Protein AF-A0A2V8Q4H0-F1 (afdb_monomer_lite)

Foldseek 3Di:
DDDDPCPDQPDDPDDPPDDGPPRDDDPPPPWDWDKDWPDPDDDDDLVVVDDDTDIDIGTDPPDDDKDWDWDDDDPDDDPPRHPIDIDIDD

pLDDT: mean 81.25, std 18.1, range [43.75, 98.25]

Sequence (90 aa):
MVDAVITELGAGTGGPDAAPGQVVFDNVLLVSNTVRFLLATNRVSERDGRVPIVVKRIGSSTGTALVHYETASESAS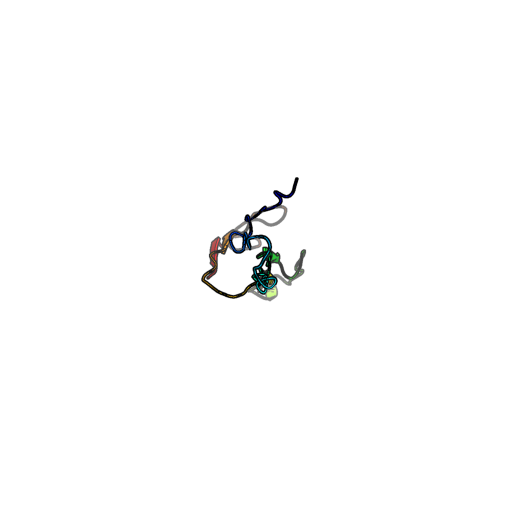DRADFITTLGTLQ

Radius of gyration: 24.65 Å; chains: 1; bounding box: 38×34×73 Å

Secondary structure (DSSP, 8-state):
---------------TTS------------PPPEEEES-S-----GGG------EEEES---S---EEEE---SSS-BTTTB---EEEE-

Structure (mmCIF, N/CA/C/O backbone):
data_AF-A0A2V8Q4H0-F1
#
_entry.id   AF-A0A2V8Q4H0-F1
#
loop_
_atom_site.group_PDB
_atom_site.id
_atom_site.type_symbol
_atom_site.label_atom_id
_atom_site.label_alt_id
_atom_site.label_comp_id
_atom_site.label_asym_id
_atom_site.label_entity_id
_atom_site.label_seq_id
_atom_site.pdbx_PDB_ins_code
_atom_site.Cartn_x
_atom_site.Cartn_y
_atom_site.Cartn_z
_atom_site.occupancy
_atom_site.B_iso_or_equiv
_atom_site.auth_seq_id
_atom_site.auth_comp_id
_atom_site.auth_asym_id
_atom_site.auth_atom_id
_atom_site.pdbx_PDB_model_num
ATOM 1 N N . MET A 1 1 ? 5.315 17.071 21.127 1.00 43.75 1 MET A N 1
ATOM 2 C CA . MET A 1 1 ? 4.349 17.780 21.986 1.00 43.75 1 MET A CA 1
ATOM 3 C C . MET A 1 1 ? 3.030 17.070 21.767 1.00 43.75 1 MET A C 1
ATOM 5 O O . MET A 1 1 ? 2.536 17.118 20.653 1.00 43.75 1 MET A O 1
ATOM 9 N N . VAL A 1 2 ? 2.579 16.253 22.716 1.00 44.84 2 VAL A N 1
ATOM 10 C CA . VAL A 1 2 ? 1.267 15.602 22.610 1.00 44.84 2 VAL A CA 1
ATOM 11 C C . VAL A 1 2 ? 0.356 16.430 23.492 1.00 44.84 2 VAL A C 1
ATOM 13 O O . VAL A 1 2 ? 0.606 16.506 24.694 1.00 44.84 2 VAL A O 1
ATOM 16 N N . ASP A 1 3 ? -0.601 17.116 22.870 1.00 61.16 3 ASP A N 1
ATOM 17 C CA . ASP A 1 3 ? -1.637 17.865 23.571 1.00 61.16 3 ASP A CA 1
ATOM 18 C C . ASP A 1 3 ? -2.331 16.919 24.544 1.00 61.16 3 ASP A C 1
ATOM 20 O O . ASP A 1 3 ? -3.001 15.961 24.151 1.00 61.16 3 ASP A O 1
ATOM 24 N N . ALA A 1 4 ? -2.123 17.165 25.834 1.00 45.53 4 ALA A N 1
ATOM 25 C CA . ALA A 1 4 ? -2.956 16.586 26.860 1.00 45.53 4 ALA A CA 1
ATOM 26 C C . ALA A 1 4 ? -4.353 17.174 26.652 1.00 45.53 4 ALA A C 1
ATOM 28 O O . ALA A 1 4 ? -4.598 18.337 26.966 1.00 45.53 4 ALA A O 1
ATOM 29 N N . VAL A 1 5 ? -5.263 16.381 26.089 1.00 57.09 5 VAL A N 1
ATOM 30 C CA . VAL A 1 5 ? -6.694 16.666 26.163 1.00 57.09 5 VAL A CA 1
ATOM 31 C C . VAL A 1 5 ? -7.067 16.564 27.640 1.00 57.09 5 VAL A C 1
ATOM 33 O O . VAL A 1 5 ? -7.320 15.486 28.170 1.00 57.09 5 VAL A O 1
ATOM 36 N N . ILE A 1 6 ? -7.019 17.700 28.331 1.00 51.38 6 ILE A N 1
ATOM 37 C CA . ILE A 1 6 ? -7.610 17.876 29.653 1.00 51.38 6 ILE A CA 1
ATOM 38 C C . ILE A 1 6 ? -9.099 18.119 29.405 1.00 51.38 6 ILE A C 1
ATOM 40 O O . ILE A 1 6 ? -9.557 19.252 29.296 1.00 51.38 6 ILE A O 1
ATOM 44 N N . THR A 1 7 ? -9.858 17.041 29.209 1.00 53.00 7 THR A N 1
ATOM 45 C CA . THR A 1 7 ? -11.319 17.108 29.298 1.00 53.00 7 THR A CA 1
ATOM 46 C C . THR A 1 7 ? -11.654 17.294 30.773 1.00 53.00 7 THR A C 1
ATOM 48 O O . THR A 1 7 ? -11.462 16.383 31.576 1.00 53.00 7 THR A O 1
ATOM 51 N N . GLU A 1 8 ? -12.086 18.496 31.152 1.00 54.59 8 GLU A N 1
ATOM 52 C CA . GLU A 1 8 ? -12.506 18.781 32.522 1.00 54.59 8 GLU A CA 1
ATOM 53 C C . GLU A 1 8 ? -13.694 17.879 32.907 1.00 54.59 8 GLU A C 1
ATOM 55 O O . GLU A 1 8 ? -14.755 17.898 32.281 1.00 54.59 8 GLU A O 1
ATOM 60 N N . LEU A 1 9 ? -13.489 17.059 33.943 1.00 55.47 9 LEU A N 1
ATOM 61 C CA . LEU A 1 9 ? -14.489 16.208 34.591 1.00 55.47 9 LEU A CA 1
ATOM 62 C C . LEU A 1 9 ? -15.508 17.081 35.336 1.00 55.47 9 LEU A C 1
ATOM 64 O O . LEU A 1 9 ? -15.399 17.315 36.539 1.00 55.47 9 LEU A O 1
ATOM 68 N N . GLY A 1 10 ? -16.513 17.582 34.628 1.00 62.19 10 GLY A N 1
ATOM 69 C CA . GLY A 1 10 ? -17.638 18.266 35.250 1.00 62.19 10 GLY A CA 1
ATOM 70 C C . GLY A 1 10 ? -18.675 17.287 35.798 1.00 62.19 10 GLY A C 1
ATOM 71 O O . GLY A 1 10 ? -19.656 17.031 35.112 1.00 62.19 10 GLY A O 1
ATOM 72 N N . ALA A 1 11 ? -18.501 16.780 37.024 1.00 48.47 11 ALA A N 1
ATOM 73 C CA . ALA A 1 11 ? -19.625 16.495 37.930 1.00 48.47 11 ALA A CA 1
ATOM 74 C C . ALA A 1 11 ? -19.152 16.169 39.356 1.00 48.47 11 ALA A C 1
ATOM 76 O O . ALA A 1 11 ? -18.610 15.097 39.612 1.00 48.47 11 ALA A O 1
ATOM 77 N N . GLY A 1 12 ? -19.455 17.071 40.296 1.00 51.09 12 GLY A N 1
ATOM 78 C CA . GLY A 1 12 ? -19.505 16.747 41.720 1.00 51.09 12 GLY A CA 1
ATOM 79 C C . GLY A 1 12 ? -18.849 17.759 42.653 1.00 51.09 12 GLY A C 1
ATOM 80 O O . GLY A 1 12 ? -18.024 17.365 43.469 1.00 51.09 12 GLY A O 1
ATOM 81 N N . THR A 1 13 ? -19.234 19.042 42.623 1.00 52.78 13 THR A N 1
ATOM 82 C CA . THR A 1 13 ? -19.048 19.895 43.812 1.00 52.78 13 THR A CA 1
ATOM 83 C C . THR A 1 13 ? -20.062 19.459 44.867 1.00 52.78 13 THR A C 1
ATOM 85 O O . THR A 1 13 ? -21.111 20.079 45.050 1.00 52.78 13 THR A O 1
ATOM 88 N N . GLY A 1 14 ? -19.788 18.330 45.513 1.00 49.53 14 GLY A N 1
ATOM 89 C CA . GLY A 1 14 ? -20.469 17.977 46.742 1.00 49.53 14 GLY A CA 1
ATOM 90 C C . GLY A 1 14 ? -20.191 19.068 47.770 1.00 49.53 14 GLY A C 1
ATOM 91 O O . GLY A 1 14 ? -19.031 19.364 48.050 1.00 49.53 14 GLY A O 1
ATOM 92 N N . GLY A 1 15 ? -21.238 19.700 48.305 1.00 52.94 15 GLY A N 1
ATOM 93 C CA . GLY A 1 15 ? -21.106 20.465 49.546 1.00 52.94 15 GLY A CA 1
ATOM 94 C C . GLY A 1 15 ? -20.580 19.566 50.679 1.00 52.94 15 GLY A C 1
ATOM 95 O O . GLY A 1 15 ? -20.496 18.351 50.494 1.00 52.94 15 GLY A O 1
ATOM 96 N N . PRO A 1 16 ? -20.253 20.123 51.859 1.00 55.53 16 PRO A N 1
ATOM 97 C CA . PRO A 1 16 ? -19.578 19.385 52.935 1.00 55.53 16 PRO A CA 1
ATOM 98 C C . PRO A 1 16 ? -20.321 18.125 53.433 1.00 55.53 16 PRO A C 1
ATOM 100 O O . PRO A 1 16 ? -19.691 17.286 54.068 1.00 55.53 16 PRO A O 1
ATOM 103 N N . ASP A 1 17 ? -21.602 17.956 53.078 1.00 56.44 17 ASP A N 1
ATOM 104 C CA . ASP A 1 17 ? -22.449 16.821 53.474 1.00 56.44 17 ASP A CA 1
ATOM 105 C C . ASP A 1 17 ? -22.808 15.861 52.315 1.00 56.44 17 ASP A C 1
ATOM 107 O O . ASP A 1 17 ? -23.602 14.935 52.491 1.00 56.44 17 ASP A O 1
ATOM 111 N N . ALA A 1 18 ? -22.268 16.058 51.107 1.00 58.28 18 ALA A N 1
ATOM 112 C CA . ALA A 1 18 ? -22.547 15.164 49.984 1.00 58.28 18 ALA A CA 1
ATOM 113 C C . ALA A 1 18 ? -21.656 13.916 50.054 1.00 58.28 18 ALA A C 1
ATOM 115 O O . ALA A 1 18 ? -20.428 14.014 50.040 1.00 58.28 18 ALA A O 1
ATOM 116 N N . ALA A 1 19 ? -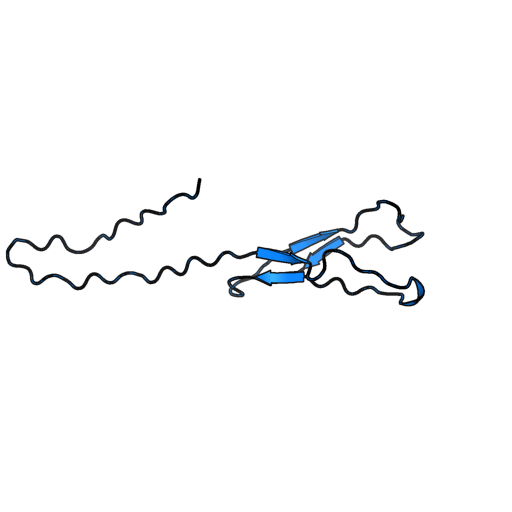22.277 12.731 50.078 1.00 58.50 19 ALA A N 1
ATOM 117 C CA . ALA A 1 19 ? -21.579 11.470 49.836 1.00 58.50 19 ALA A CA 1
ATOM 118 C C . ALA A 1 19 ? -20.716 11.616 48.569 1.00 58.50 19 ALA A C 1
ATOM 120 O O . ALA A 1 19 ? -21.222 12.174 47.589 1.00 58.50 19 ALA A O 1
ATOM 121 N N . PRO A 1 20 ? -19.443 11.169 48.560 1.00 60.50 20 PRO A N 1
ATOM 122 C CA . PRO A 1 20 ? -18.595 11.318 47.386 1.00 60.50 20 PRO A CA 1
ATOM 123 C C . PRO A 1 20 ? -19.300 10.664 46.197 1.00 60.50 20 PRO A C 1
ATOM 125 O O . PRO A 1 20 ? -19.466 9.444 46.151 1.00 60.50 20 PRO A O 1
ATOM 128 N N . GLY A 1 21 ? -19.787 11.499 45.276 1.00 56.66 21 GLY A N 1
ATOM 129 C CA . GLY A 1 21 ? -20.415 11.044 44.047 1.00 56.66 21 GLY A CA 1
ATOM 130 C C . GLY A 1 21 ? -19.413 10.178 43.301 1.00 56.66 21 GLY A C 1
ATOM 131 O O . GLY A 1 21 ? -18.233 10.518 43.217 1.00 56.66 21 GLY A O 1
ATOM 132 N N . GLN A 1 22 ? -19.865 9.030 42.803 1.00 58.88 22 GLN A N 1
ATOM 133 C CA . GLN A 1 22 ? -19.027 8.154 42.001 1.00 58.88 22 GLN A CA 1
ATOM 134 C C . GLN A 1 22 ? -18.529 8.937 40.780 1.00 58.88 22 GLN A C 1
ATOM 136 O O . GLN A 1 22 ? -19.304 9.257 39.881 1.00 58.88 22 GLN A O 1
ATOM 141 N N . VAL A 1 23 ? -17.233 9.247 40.750 1.00 61.59 23 VAL A N 1
ATOM 142 C CA . VAL A 1 23 ? -16.576 9.792 39.562 1.00 61.59 23 VAL A CA 1
ATOM 143 C C . VAL A 1 23 ? -16.524 8.665 38.538 1.00 61.59 23 VAL A C 1
ATOM 145 O O . VAL A 1 23 ? -15.764 7.708 38.685 1.00 61.59 23 VAL A O 1
ATOM 148 N N . VAL A 1 24 ? -17.384 8.741 37.526 1.00 65.31 24 VAL A N 1
ATOM 149 C CA . VAL A 1 24 ? -17.312 7.851 36.369 1.00 65.31 24 VAL A CA 1
ATOM 150 C C . VAL A 1 24 ? -16.231 8.409 35.457 1.00 65.31 24 VAL A C 1
ATOM 152 O O . VAL A 1 24 ? -16.408 9.457 34.841 1.00 65.31 24 VAL A O 1
ATOM 155 N N . PHE A 1 25 ? -15.092 7.727 35.390 1.00 63.06 25 PHE A N 1
ATOM 156 C CA . PHE A 1 25 ? -14.140 7.967 34.317 1.00 63.06 25 PHE A CA 1
ATOM 157 C C . PHE A 1 25 ? -14.766 7.445 33.027 1.00 63.06 25 PHE A C 1
ATOM 159 O O . PHE A 1 25 ? -15.094 6.262 32.938 1.00 63.06 25 PHE A O 1
ATOM 166 N N . ASP A 1 26 ? -14.948 8.320 32.041 1.00 65.69 26 ASP A N 1
ATOM 167 C CA . ASP A 1 26 ? -15.170 7.848 30.683 1.00 65.69 26 ASP A CA 1
ATOM 168 C C . ASP A 1 26 ? -13.896 7.116 30.244 1.00 65.69 26 ASP A C 1
ATOM 170 O O . ASP A 1 26 ? -12.787 7.657 30.315 1.00 65.69 26 AS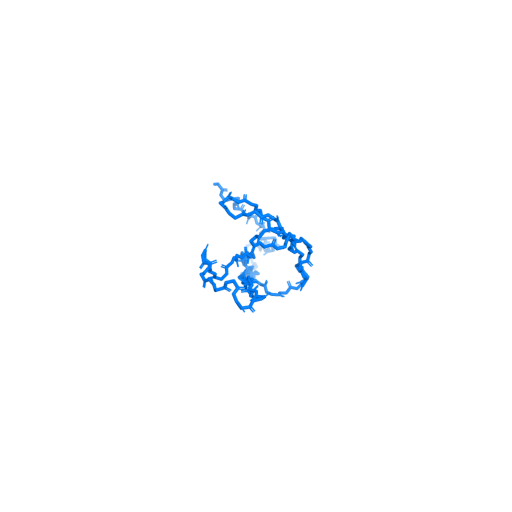P A O 1
ATOM 174 N N . ASN A 1 27 ? -14.030 5.853 29.850 1.00 60.66 27 ASN A N 1
ATOM 175 C CA . ASN A 1 27 ? -12.928 5.050 29.340 1.00 60.66 27 ASN A CA 1
ATOM 176 C C . ASN A 1 27 ? -12.604 5.516 27.912 1.00 60.66 27 ASN A C 1
ATOM 178 O O . ASN A 1 27 ? -12.877 4.814 26.937 1.00 60.66 27 ASN A O 1
ATOM 182 N N . VAL A 1 28 ? -12.004 6.702 27.780 1.00 66.06 28 VAL A N 1
ATOM 183 C CA . VAL A 1 28 ? -11.561 7.240 26.491 1.00 66.06 28 VAL A CA 1
ATOM 184 C C . VAL A 1 28 ? -10.393 6.397 25.974 1.00 66.06 28 VAL A C 1
ATOM 186 O O . VAL A 1 28 ? -9.225 6.602 26.308 1.00 66.06 28 VAL A O 1
ATOM 189 N N . LEU A 1 29 ? -10.717 5.409 25.141 1.00 65.88 29 LEU A N 1
ATOM 190 C CA . LEU A 1 29 ? -9.753 4.626 24.376 1.00 65.88 29 LEU A CA 1
ATOM 191 C C . LEU A 1 29 ? -9.172 5.498 23.257 1.00 65.88 29 LEU A C 1
ATOM 193 O O . LEU A 1 29 ? -9.741 5.623 22.174 1.00 65.88 29 LEU A O 1
ATOM 197 N N . LEU A 1 30 ? -8.004 6.085 23.515 1.00 66.62 30 LEU A N 1
ATOM 198 C CA . LEU A 1 30 ? -7.194 6.751 22.496 1.00 66.62 30 LEU A CA 1
ATOM 199 C C . LEU A 1 30 ? -6.609 5.698 21.545 1.00 66.62 30 LEU A C 1
ATOM 201 O O . LEU A 1 30 ? -5.560 5.108 21.801 1.00 66.62 30 LEU A O 1
ATOM 205 N N . VAL A 1 31 ? -7.304 5.445 20.437 1.00 72.31 31 VAL A N 1
ATOM 206 C CA . VAL A 1 31 ? -6.836 4.566 19.359 1.00 72.31 31 VAL A CA 1
ATOM 207 C C . VAL A 1 31 ? -6.151 5.396 18.275 1.00 72.31 31 VAL A C 1
ATOM 209 O O . VAL A 1 31 ? -6.776 6.225 17.617 1.00 72.31 31 VAL A O 1
ATOM 212 N N . SER A 1 32 ? -4.857 5.168 18.049 1.00 80.12 32 SER A N 1
ATOM 213 C CA . SER A 1 32 ? -4.172 5.723 16.882 1.00 80.12 32 SER A CA 1
ATOM 214 C C . SER A 1 32 ? -4.549 4.908 15.647 1.00 80.12 32 SER A C 1
ATOM 216 O O . SER A 1 32 ? -4.303 3.706 15.585 1.00 80.12 32 SER A O 1
ATOM 218 N N . ASN A 1 33 ? -5.172 5.551 14.660 1.00 86.38 33 ASN A N 1
ATOM 219 C CA . ASN A 1 33 ? -5.484 4.909 13.388 1.00 86.38 33 ASN A CA 1
ATOM 220 C C . ASN A 1 33 ? -4.380 5.227 12.378 1.00 86.38 33 ASN A C 1
ATOM 222 O O . ASN A 1 33 ? -4.131 6.390 12.068 1.00 86.38 33 ASN A O 1
ATOM 226 N N . THR A 1 34 ? -3.705 4.200 11.880 1.00 91.81 34 THR A N 1
ATOM 227 C CA . THR A 1 34 ? -2.647 4.339 10.870 1.00 91.81 34 THR A CA 1
ATOM 228 C C . THR A 1 34 ? -2.825 3.318 9.763 1.00 91.81 34 THR A C 1
ATOM 230 O O . THR A 1 34 ? -3.268 2.195 9.998 1.00 91.81 34 THR A O 1
ATOM 233 N N . VAL A 1 35 ? -2.434 3.697 8.549 1.00 93.81 35 VAL A N 1
ATOM 234 C CA . VAL A 1 35 ? -2.335 2.795 7.401 1.00 93.81 35 VAL A CA 1
ATOM 235 C C . VAL A 1 35 ? -0.875 2.736 6.979 1.00 93.81 35 VAL A C 1
ATOM 237 O O . VAL A 1 35 ? -0.223 3.769 6.849 1.00 93.81 35 VAL A O 1
ATOM 240 N N . ARG A 1 36 ? -0.347 1.527 6.788 1.00 95.25 36 ARG A N 1
ATOM 241 C CA . ARG A 1 36 ? 1.027 1.310 6.315 1.00 95.25 36 ARG A CA 1
ATOM 242 C C . ARG A 1 36 ? 1.101 0.125 5.368 1.00 95.25 36 ARG A C 1
ATOM 244 O O . ARG A 1 36 ? 0.272 -0.779 5.462 1.00 95.25 36 ARG A O 1
ATOM 251 N N . PHE A 1 37 ? 2.121 0.075 4.519 1.00 97.31 37 PHE A N 1
ATOM 252 C CA . PHE A 1 37 ? 2.426 -1.139 3.765 1.00 97.31 37 PHE A CA 1
ATOM 253 C C . PHE A 1 37 ? 2.735 -2.311 4.701 1.00 97.31 37 PHE A C 1
ATOM 255 O O . PHE A 1 37 ? 3.322 -2.136 5.773 1.00 97.31 37 PHE A O 1
ATOM 262 N N . LEU A 1 38 ? 2.331 -3.514 4.294 1.00 96.69 38 LEU A N 1
ATOM 263 C CA . LEU A 1 38 ? 2.663 -4.744 5.008 1.00 96.69 38 LEU A CA 1
ATOM 264 C C . LEU A 1 38 ? 4.163 -5.047 4.911 1.00 96.69 38 LEU A C 1
ATOM 266 O O . LEU A 1 38 ? 4.763 -5.484 5.889 1.00 96.69 38 LEU A O 1
ATOM 270 N N . LEU A 1 39 ? 4.752 -4.786 3.741 1.00 96.44 39 LEU A N 1
ATOM 271 C CA . LEU A 1 39 ? 6.169 -4.966 3.446 1.00 96.44 39 LEU A CA 1
ATOM 272 C C . LEU A 1 39 ? 6.757 -3.646 2.944 1.00 96.44 39 LEU A C 1
ATOM 274 O O . LEU A 1 39 ? 6.147 -2.974 2.119 1.00 96.44 39 LEU A O 1
ATOM 278 N N . ALA A 1 40 ? 7.958 -3.302 3.411 1.00 95.31 40 ALA A N 1
ATOM 279 C CA . ALA A 1 40 ? 8.689 -2.128 2.927 1.00 95.31 40 ALA A CA 1
ATOM 280 C C . ALA A 1 40 ? 9.275 -2.335 1.519 1.00 95.31 40 ALA A C 1
ATOM 282 O O . ALA A 1 40 ? 9.523 -1.376 0.798 1.00 95.31 40 ALA A O 1
ATOM 283 N N . THR A 1 41 ? 9.510 -3.588 1.122 1.00 95.19 41 THR A N 1
ATOM 284 C CA . THR A 1 41 ? 10.050 -3.941 -0.194 1.00 95.19 41 THR A CA 1
ATOM 285 C C . THR A 1 41 ? 9.416 -5.237 -0.667 1.00 95.19 41 THR A C 1
ATOM 287 O O . THR A 1 41 ? 9.387 -6.220 0.074 1.00 95.19 41 THR A O 1
ATOM 290 N N . ASN A 1 42 ? 8.951 -5.248 -1.913 1.00 93.38 42 ASN A N 1
ATOM 291 C CA . ASN A 1 42 ? 8.448 -6.439 -2.584 1.00 93.38 42 ASN A CA 1
ATOM 292 C C . ASN A 1 42 ? 9.435 -6.816 -3.690 1.00 93.38 42 ASN A C 1
ATOM 294 O O . ASN A 1 42 ? 9.804 -5.970 -4.499 1.00 93.38 42 ASN A O 1
ATOM 298 N N . ARG A 1 43 ? 9.883 -8.074 -3.706 1.00 93.94 43 ARG A N 1
ATOM 299 C CA . ARG A 1 43 ? 10.678 -8.633 -4.806 1.00 93.94 43 ARG A CA 1
ATOM 300 C C . ARG A 1 43 ? 9.802 -9.612 -5.561 1.00 93.94 43 ARG A C 1
ATOM 302 O O . ARG A 1 43 ? 9.300 -10.558 -4.962 1.00 93.94 43 ARG A O 1
ATOM 309 N N . VAL A 1 44 ? 9.622 -9.357 -6.844 1.00 93.88 44 VAL A N 1
ATOM 310 C CA . VAL A 1 44 ? 8.697 -10.087 -7.712 1.00 93.88 44 VAL A CA 1
ATOM 311 C C . VAL A 1 44 ? 9.370 -10.409 -9.031 1.00 93.88 44 VAL A C 1
ATOM 313 O O . VAL A 1 44 ? 10.333 -9.739 -9.414 1.00 93.88 44 VAL A O 1
ATOM 316 N N . SER A 1 45 ? 8.877 -11.434 -9.718 1.00 94.19 45 SER A N 1
ATOM 317 C CA . SER A 1 45 ? 9.270 -11.677 -11.098 1.00 94.19 45 SER A CA 1
ATOM 318 C C . SER A 1 45 ? 8.381 -10.853 -12.022 1.00 94.19 45 SER A C 1
ATOM 320 O O . SER A 1 45 ? 7.165 -10.835 -11.866 1.00 94.19 45 SER A O 1
ATOM 322 N N . GLU A 1 46 ? 8.955 -10.251 -13.061 1.00 91.38 46 GLU A N 1
ATOM 323 C CA . GLU A 1 46 ? 8.167 -9.623 -14.135 1.00 91.38 46 GLU A CA 1
ATOM 324 C C . GLU A 1 46 ? 7.206 -10.620 -14.805 1.00 91.38 46 GLU A C 1
ATOM 326 O O . GLU A 1 46 ? 6.160 -10.246 -15.334 1.00 91.38 46 GLU A O 1
ATOM 331 N N . ARG A 1 47 ? 7.524 -11.920 -14.729 1.00 94.12 47 ARG A N 1
ATOM 332 C CA . ARG A 1 47 ? 6.693 -13.008 -15.259 1.00 94.12 47 ARG A CA 1
ATOM 333 C C . ARG A 1 47 ? 5.406 -13.234 -14.470 1.00 94.12 47 ARG A C 1
ATOM 335 O O . ARG A 1 47 ? 4.506 -13.883 -14.995 1.00 94.12 47 ARG A O 1
ATOM 342 N N . ASP A 1 48 ? 5.306 -12.704 -13.252 1.00 92.75 48 ASP A N 1
ATOM 343 C CA . ASP A 1 48 ? 4.123 -12.869 -12.402 1.00 92.75 48 ASP A CA 1
ATOM 344 C C . ASP A 1 48 ? 2.923 -12.080 -12.959 1.00 92.75 48 ASP A C 1
ATOM 346 O O . ASP A 1 48 ? 1.770 -12.382 -12.648 1.00 92.75 48 ASP A O 1
ATOM 350 N N . GLY A 1 49 ? 3.177 -11.064 -13.797 1.00 91.06 49 GLY A N 1
ATOM 351 C CA . GLY A 1 49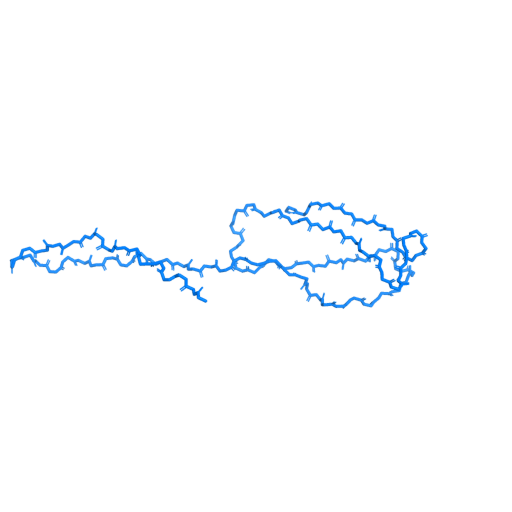 ? 2.174 -10.258 -14.501 1.00 91.06 49 GLY A CA 1
ATOM 352 C C . GLY A 1 49 ? 1.330 -9.336 -13.611 1.00 91.06 49 GLY A C 1
ATOM 353 O O . GLY A 1 49 ? 0.785 -8.345 -14.099 1.00 91.06 49 GLY A O 1
ATOM 354 N N . ARG A 1 50 ? 1.211 -9.630 -12.309 1.00 92.19 50 ARG A N 1
ATOM 355 C CA . ARG A 1 50 ? 0.542 -8.807 -11.291 1.00 92.19 50 ARG A CA 1
ATOM 356 C C . ARG A 1 50 ? 1.242 -8.934 -9.945 1.00 92.19 50 ARG A C 1
ATOM 358 O O . ARG A 1 50 ? 1.683 -10.011 -9.562 1.00 92.19 50 ARG A O 1
ATOM 365 N N . VAL A 1 51 ? 1.248 -7.835 -9.193 1.00 93.69 51 VAL A N 1
ATOM 366 C CA . VAL A 1 51 ? 1.884 -7.750 -7.875 1.00 93.69 51 VAL A CA 1
ATOM 367 C C . VAL A 1 51 ? 0.861 -7.284 -6.838 1.00 93.69 51 VAL A C 1
ATOM 369 O O . VAL A 1 51 ? 0.386 -6.151 -6.931 1.00 93.69 51 VAL A O 1
ATOM 372 N N . PRO A 1 52 ? 0.499 -8.112 -5.843 1.00 93.69 52 PRO A N 1
ATOM 373 C CA . PRO A 1 52 ? -0.358 -7.667 -4.753 1.00 93.69 52 PRO A CA 1
ATOM 374 C C . PRO A 1 52 ? 0.439 -6.813 -3.757 1.00 93.69 52 PRO A C 1
ATOM 376 O O . PRO A 1 52 ? 1.312 -7.314 -3.051 1.00 93.69 52 PRO A O 1
ATOM 379 N N . ILE A 1 53 ? 0.107 -5.523 -3.660 1.00 96.19 53 ILE A N 1
ATOM 380 C CA . ILE A 1 53 ? 0.644 -4.624 -2.631 1.00 96.19 53 ILE A CA 1
ATOM 381 C C . ILE A 1 53 ? -0.362 -4.531 -1.488 1.00 96.19 53 ILE A C 1
ATOM 383 O O . ILE A 1 53 ? -1.443 -3.966 -1.632 1.00 96.19 53 ILE A O 1
ATOM 387 N N . VAL A 1 54 ? -0.009 -5.108 -0.340 1.00 96.44 54 VAL A N 1
ATOM 388 C CA . VAL A 1 54 ? -0.901 -5.168 0.823 1.00 96.44 54 VAL A CA 1
ATOM 389 C C . VAL A 1 54 ? -0.624 -4.000 1.763 1.00 96.44 54 VAL A C 1
ATOM 391 O O . VAL A 1 54 ? 0.524 -3.755 2.141 1.00 96.44 54 VAL A O 1
ATOM 394 N N . VAL A 1 55 ? -1.683 -3.318 2.198 1.00 96.12 55 VAL A N 1
ATOM 395 C CA . VAL A 1 55 ? -1.643 -2.331 3.284 1.00 96.12 55 VAL A CA 1
ATOM 396 C C . VAL A 1 55 ? -2.379 -2.858 4.510 1.00 96.12 55 VAL A C 1
ATOM 398 O O . VAL A 1 55 ? -3.327 -3.635 4.403 1.00 96.12 55 VAL A O 1
ATOM 401 N N . LYS A 1 56 ? -1.939 -2.439 5.694 1.00 94.50 56 LYS A N 1
ATOM 402 C CA . LYS A 1 56 ? -2.557 -2.785 6.971 1.00 94.50 56 LYS A CA 1
ATOM 403 C C . LYS A 1 56 ? -3.042 -1.521 7.667 1.00 94.50 56 LYS A C 1
ATOM 405 O O . LYS A 1 56 ? -2.247 -0.619 7.932 1.00 94.50 56 LYS A O 1
ATOM 410 N N . ARG A 1 57 ? -4.331 -1.507 8.007 1.00 93.88 57 ARG A N 1
ATOM 411 C CA . ARG A 1 57 ? -4.926 -0.560 8.953 1.00 93.88 57 ARG A CA 1
ATOM 412 C C . ARG A 1 57 ? -4.661 -1.048 10.381 1.00 93.88 57 ARG A C 1
ATOM 414 O O . ARG A 1 57 ? -4.881 -2.222 10.683 1.00 93.88 57 ARG A O 1
ATOM 421 N N . ILE A 1 58 ? -4.134 -0.176 11.231 1.00 91.88 58 ILE A N 1
ATOM 422 C CA . ILE A 1 58 ? -3.779 -0.437 12.632 1.00 91.88 58 ILE A CA 1
ATOM 423 C C . ILE A 1 58 ? -4.546 0.552 13.500 1.00 91.88 58 ILE A C 1
ATOM 425 O O . ILE A 1 58 ? -4.646 1.718 13.138 1.00 91.88 58 ILE A O 1
ATOM 429 N N . GLY A 1 59 ? -5.065 0.086 14.636 1.00 88.56 59 GLY A N 1
ATOM 430 C CA . GLY A 1 59 ? -5.966 0.853 15.491 1.00 88.56 59 GLY A CA 1
ATOM 431 C C . GLY A 1 59 ? -7.414 0.469 15.227 1.00 88.56 59 GLY A C 1
ATOM 432 O O . GLY A 1 59 ? -7.710 -0.698 14.970 1.00 88.56 59 GLY A O 1
ATOM 433 N N . SER A 1 60 ? -8.321 1.442 15.290 1.00 85.12 60 SER A N 1
ATOM 434 C CA . SER A 1 60 ? -9.734 1.168 15.040 1.00 85.12 60 SER A CA 1
ATOM 435 C C . SER A 1 60 ? -10.022 0.887 13.564 1.00 85.12 60 SER A C 1
ATOM 437 O O . SER A 1 60 ? -9.645 1.661 12.679 1.00 85.12 60 SER A O 1
ATOM 439 N N . SER A 1 61 ? -10.769 -0.188 13.312 1.00 85.81 61 SER A N 1
ATOM 440 C CA . SER A 1 61 ? -11.387 -0.498 12.021 1.00 85.81 61 SER A CA 1
ATOM 441 C C . SER A 1 61 ? -12.790 0.098 11.870 1.00 85.81 61 SER A C 1
ATOM 443 O O . SER A 1 61 ? -13.421 -0.090 10.832 1.00 85.81 61 SER A O 1
ATOM 445 N N . THR A 1 62 ? -13.293 0.818 12.876 1.00 85.94 62 THR A N 1
ATOM 446 C CA . THR A 1 62 ? -14.609 1.457 12.805 1.00 85.94 62 THR A CA 1
ATOM 447 C C . THR A 1 62 ? -14.583 2.638 11.837 1.00 85.94 62 THR A C 1
ATOM 449 O O . THR A 1 62 ? -13.645 3.440 11.844 1.00 85.94 62 THR A O 1
ATOM 452 N N . GLY A 1 63 ? -15.639 2.775 11.037 1.00 85.12 63 GLY A N 1
ATOM 453 C CA . GLY A 1 63 ? -15.802 3.877 10.091 1.00 85.12 63 GLY A CA 1
ATOM 454 C C . GLY A 1 63 ? -14.978 3.737 8.808 1.00 85.12 63 GLY A C 1
ATOM 455 O O . GLY A 1 63 ? -14.017 2.963 8.722 1.00 85.12 63 GLY A O 1
ATOM 456 N N . THR A 1 64 ? -15.380 4.513 7.805 1.00 89.88 64 THR A N 1
ATOM 457 C CA . THR A 1 64 ? -14.765 4.541 6.475 1.00 89.88 64 THR A CA 1
ATOM 458 C C . THR A 1 64 ? -13.352 5.114 6.534 1.00 89.88 64 THR A C 1
ATOM 460 O O . THR A 1 64 ? -13.112 6.126 7.193 1.00 89.88 64 THR A O 1
ATOM 463 N N . ALA A 1 65 ? -12.423 4.485 5.816 1.00 90.94 65 ALA A N 1
ATOM 464 C CA . ALA A 1 65 ? -11.105 5.036 5.529 1.00 90.94 65 ALA A CA 1
ATOM 465 C C . ALA A 1 65 ? -10.970 5.217 4.014 1.00 90.94 65 ALA A C 1
ATOM 467 O O . ALA A 1 65 ? -11.489 4.419 3.245 1.00 90.94 65 ALA A O 1
ATOM 468 N N . LEU A 1 66 ? -10.290 6.280 3.595 1.00 93.88 66 LEU A N 1
ATOM 469 C CA . LEU A 1 66 ? -9.974 6.551 2.197 1.00 93.88 66 LEU A CA 1
ATOM 470 C C . LEU A 1 66 ? -8.461 6.681 2.103 1.00 93.88 66 LEU A C 1
ATOM 472 O O . LEU A 1 66 ? -7.875 7.518 2.791 1.00 93.88 66 LEU A O 1
ATOM 476 N N . VAL A 1 67 ? -7.829 5.837 1.293 1.00 95.25 67 VAL A N 1
ATOM 477 C CA . VAL A 1 67 ? -6.371 5.827 1.135 1.00 95.25 67 VAL A CA 1
ATOM 478 C C . VAL A 1 67 ? -6.037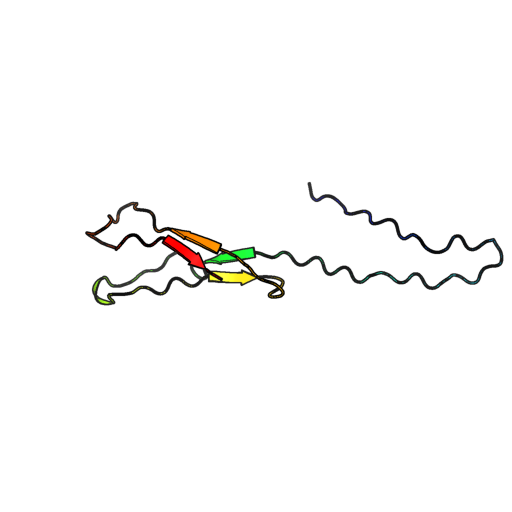 6.052 -0.326 1.00 95.25 67 VAL A C 1
ATOM 480 O O . VAL A 1 67 ? -6.242 5.170 -1.158 1.00 95.25 67 VAL A O 1
ATOM 483 N N . HIS A 1 68 ? -5.518 7.235 -0.637 1.00 98.00 68 HIS A N 1
ATOM 484 C CA . HIS A 1 68 ? -4.978 7.519 -1.959 1.00 98.00 68 HIS A CA 1
ATOM 485 C C . HIS A 1 68 ? -3.662 6.770 -2.160 1.00 98.00 68 HIS A C 1
ATOM 487 O O . HIS A 1 68 ? -2.836 6.700 -1.247 1.00 98.00 68 HIS A O 1
ATOM 493 N N . TYR A 1 69 ? -3.474 6.213 -3.348 1.00 97.62 69 TYR A N 1
ATOM 494 C CA . TYR A 1 69 ? -2.243 5.528 -3.719 1.00 97.62 69 TYR A CA 1
ATOM 495 C C . TYR A 1 69 ? -1.873 5.838 -5.166 1.00 97.62 69 TYR A C 1
ATOM 497 O O . TYR A 1 69 ? -2.745 6.091 -5.995 1.00 97.62 69 TYR A O 1
ATOM 505 N N . GLU A 1 70 ? -0.575 5.788 -5.449 1.00 97.94 70 GLU A N 1
ATOM 506 C CA . GLU A 1 70 ? 0.021 5.969 -6.769 1.00 97.94 70 GLU A CA 1
ATOM 507 C C . GLU A 1 70 ? 1.367 5.232 -6.815 1.00 97.94 70 GLU A C 1
ATOM 509 O O . GLU A 1 70 ? 2.069 5.132 -5.806 1.00 97.94 70 GLU A O 1
ATOM 514 N N . THR A 1 71 ? 1.716 4.687 -7.976 1.00 97.50 71 THR A N 1
ATOM 515 C CA . THR A 1 71 ? 3.054 4.155 -8.264 1.00 97.50 71 THR A CA 1
ATOM 516 C C . THR A 1 71 ? 3.987 5.266 -8.734 1.00 97.50 71 THR A C 1
ATOM 518 O O . THR A 1 71 ? 3.600 6.050 -9.596 1.00 97.50 71 THR A O 1
ATOM 521 N N . ALA A 1 72 ? 5.232 5.274 -8.261 1.00 96.69 72 ALA A N 1
ATOM 522 C CA . ALA A 1 72 ? 6.261 6.207 -8.714 1.00 96.69 72 ALA A CA 1
ATOM 523 C C . ALA A 1 72 ? 7.436 5.462 -9.363 1.00 96.69 72 ALA A C 1
ATOM 525 O O . ALA A 1 72 ? 7.829 4.391 -8.900 1.00 96.69 72 ALA A O 1
ATOM 526 N N . SER A 1 73 ? 7.994 6.050 -10.421 1.00 97.12 73 SER A N 1
ATOM 527 C CA . SER A 1 73 ? 9.219 5.566 -11.061 1.00 97.12 73 SER A CA 1
ATOM 528 C C . SER A 1 73 ? 10.446 5.914 -10.215 1.00 97.12 73 SER A C 1
ATOM 530 O O . SER A 1 73 ? 10.561 7.031 -9.714 1.00 97.12 73 SER A O 1
ATOM 532 N N . GLU A 1 74 ? 11.395 4.986 -10.130 1.00 95.19 74 GLU A N 1
ATOM 533 C CA . GLU A 1 74 ? 12.746 5.239 -9.613 1.00 95.19 74 GLU A CA 1
ATOM 534 C C . GLU A 1 74 ? 13.764 4.683 -10.617 1.00 95.19 74 GLU A C 1
ATOM 536 O O . GLU A 1 74 ? 14.079 5.345 -11.602 1.00 95.19 74 GLU A O 1
ATOM 541 N N . SER A 1 75 ? 14.243 3.450 -10.421 1.00 96.38 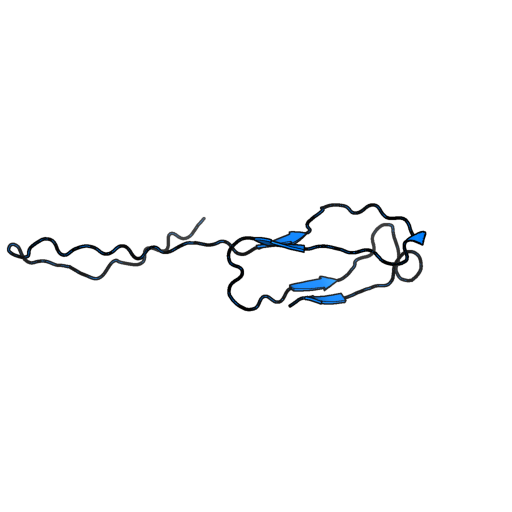75 SER A N 1
ATOM 542 C CA . SER A 1 75 ? 15.044 2.732 -11.423 1.00 96.38 75 SER A CA 1
ATOM 543 C C . SER A 1 75 ? 14.186 2.043 -12.487 1.00 96.38 75 SER A C 1
ATOM 545 O O . SER A 1 75 ? 14.622 1.912 -13.626 1.00 96.38 75 SER A O 1
ATOM 547 N N . ALA A 1 76 ? 12.978 1.616 -12.112 1.00 95.81 76 ALA A N 1
ATOM 548 C CA . ALA A 1 76 ? 11.964 1.084 -13.012 1.00 95.81 76 ALA A CA 1
ATOM 549 C C . ALA A 1 76 ? 11.135 2.225 -13.626 1.00 95.81 76 ALA A C 1
ATOM 551 O O . ALA A 1 76 ? 10.869 3.229 -12.956 1.00 95.81 76 ALA A O 1
ATOM 552 N N . SER A 1 77 ? 10.708 2.060 -14.877 1.00 96.56 77 SER A N 1
ATOM 553 C CA . SER A 1 77 ? 9.976 3.049 -15.673 1.00 96.56 77 SER A CA 1
ATOM 554 C C . SER A 1 77 ? 8.588 2.558 -16.096 1.00 96.56 77 SER A C 1
ATOM 556 O O . SER A 1 77 ? 8.376 1.375 -16.379 1.00 96.56 77 SER A O 1
ATOM 558 N N . ASP A 1 78 ? 7.644 3.496 -16.205 1.00 96.69 78 ASP A N 1
ATOM 559 C CA . ASP A 1 78 ? 6.288 3.221 -16.685 1.00 96.69 78 ASP A CA 1
ATOM 560 C C . ASP A 1 78 ? 6.292 2.671 -18.118 1.00 96.69 78 ASP A C 1
ATOM 562 O O . ASP A 1 78 ? 7.059 3.101 -18.985 1.00 96.69 78 ASP A O 1
ATOM 566 N N . ARG A 1 79 ? 5.399 1.717 -18.364 1.00 94.81 79 ARG A N 1
ATOM 567 C CA . ARG A 1 79 ? 5.182 0.962 -19.604 1.00 94.81 79 ARG A CA 1
ATOM 568 C C . ARG A 1 79 ? 6.362 0.112 -20.081 1.00 94.81 79 ARG A C 1
ATOM 570 O O . ARG A 1 79 ? 6.176 -0.640 -21.036 1.00 94.81 79 ARG A O 1
ATOM 577 N N . ALA A 1 80 ? 7.523 0.208 -19.438 1.00 95.25 80 ALA A N 1
ATOM 578 C CA . ALA A 1 80 ? 8.663 -0.677 -19.654 1.00 95.25 80 ALA A CA 1
ATOM 579 C C . ALA A 1 80 ? 8.686 -1.796 -18.605 1.00 95.25 80 ALA A C 1
ATOM 581 O O . ALA A 1 80 ? 8.650 -2.967 -18.971 1.00 95.25 80 ALA A O 1
ATOM 582 N N . ASP A 1 81 ? 8.655 -1.422 -17.322 1.00 95.75 81 ASP A N 1
ATOM 583 C CA . ASP A 1 81 ? 8.836 -2.348 -16.196 1.00 95.75 81 ASP A CA 1
ATOM 584 C C . ASP A 1 81 ? 7.544 -2.539 -15.384 1.00 95.75 81 ASP A C 1
ATOM 586 O O . ASP A 1 81 ? 7.281 -3.603 -14.824 1.00 95.75 81 ASP A O 1
ATOM 590 N N . PHE A 1 82 ? 6.702 -1.504 -15.322 1.00 95.25 82 PHE A N 1
ATOM 591 C CA . PHE A 1 82 ? 5.395 -1.555 -14.669 1.00 95.25 82 PHE A CA 1
ATOM 592 C C . PHE A 1 82 ? 4.379 -0.680 -15.404 1.00 95.25 82 PHE A C 1
ATOM 594 O O . PHE A 1 82 ? 4.732 0.095 -16.284 1.00 95.25 82 PHE A O 1
ATOM 601 N N . ILE A 1 83 ? 3.101 -0.804 -15.050 1.00 95.69 83 ILE A N 1
ATOM 602 C CA . ILE A 1 83 ? 2.042 0.088 -15.535 1.00 95.69 83 ILE A CA 1
ATOM 603 C C . ILE A 1 83 ? 1.657 1.022 -14.394 1.00 95.69 83 ILE A C 1
ATOM 605 O O . ILE A 1 83 ? 1.241 0.542 -13.330 1.00 95.69 83 ILE A O 1
ATOM 609 N N . THR A 1 84 ? 1.764 2.333 -14.614 1.00 96.75 84 THR A N 1
ATOM 610 C CA . THR A 1 84 ? 1.354 3.330 -13.619 1.00 96.75 84 THR A CA 1
ATOM 611 C C . THR A 1 84 ? -0.074 3.069 -13.151 1.00 96.75 84 THR A C 1
ATOM 613 O O . THR A 1 84 ? -1.001 2.961 -13.955 1.00 96.75 84 THR A O 1
ATOM 616 N N . THR A 1 85 ? -0.255 2.959 -11.836 1.00 97.06 85 THR A N 1
ATOM 617 C CA . THR A 1 85 ? -1.559 2.724 -11.211 1.00 97.06 85 THR A CA 1
ATOM 618 C C . THR A 1 85 ? -1.749 3.697 -10.058 1.00 97.06 85 THR A C 1
ATOM 620 O O . THR A 1 85 ? -0.900 3.787 -9.173 1.00 97.06 85 THR A O 1
ATOM 623 N N . LEU A 1 86 ? -2.888 4.385 -10.043 1.00 97.88 86 LEU A N 1
ATOM 624 C CA . LEU A 1 86 ? -3.294 5.284 -8.968 1.00 97.88 86 LEU A CA 1
ATOM 625 C C . LEU A 1 86 ? -4.787 5.154 -8.672 1.00 97.88 86 LEU A C 1
ATOM 627 O O . LEU A 1 86 ? -5.557 4.685 -9.515 1.00 97.88 86 LEU A O 1
ATOM 631 N N . GLY A 1 87 ? -5.201 5.555 -7.475 1.00 98.25 87 GLY A N 1
ATOM 632 C CA . GLY A 1 87 ? -6.600 5.486 -7.076 1.00 98.25 87 GLY A CA 1
ATOM 633 C C . GLY A 1 87 ? -6.833 5.749 -5.596 1.00 98.25 87 GLY A C 1
ATOM 634 O O . GLY A 1 87 ? -5.992 6.314 -4.897 1.00 98.25 87 GLY A O 1
ATOM 635 N N . THR A 1 88 ? -8.004 5.316 -5.132 1.00 97.38 88 THR A N 1
ATOM 636 C CA . THR A 1 88 ? -8.413 5.387 -3.728 1.00 97.38 88 THR A CA 1
ATOM 637 C C . THR A 1 88 ? -8.861 4.005 -3.276 1.00 97.38 88 THR A C 1
ATOM 639 O O . THR A 1 88 ? -9.759 3.419 -3.877 1.00 97.38 88 THR A O 1
ATOM 642 N N . LEU A 1 89 ? -8.245 3.494 -2.215 1.00 95.00 89 LEU A N 1
ATOM 643 C CA . LEU A 1 89 ? -8.672 2.287 -1.517 1.00 95.00 89 LEU A CA 1
ATOM 644 C C . LEU A 1 89 ? -9.689 2.661 -0.426 1.00 95.00 89 LEU A C 1
ATOM 646 O O . LEU A 1 89 ? -9.486 3.652 0.283 1.00 95.00 89 LEU A O 1
ATOM 650 N N . GLN A 1 90 ? -10.762 1.874 -0.318 1.00 89.69 90 GLN A N 1
ATOM 651 C CA . GLN A 1 90 ? -11.881 2.034 0.621 1.00 89.69 90 GLN A CA 1
ATOM 652 C C . GLN A 1 90 ? -12.031 0.804 1.514 1.00 89.69 90 GLN A C 1
ATOM 654 O O . GLN A 1 90 ? -11.796 -0.313 0.999 1.00 89.69 90 GLN A O 1
#